Protein AF-A0A5K0VG86-F1 (afdb_monomer_lite)

Structure (mmCIF, N/CA/C/O backbone):
data_AF-A0A5K0VG86-F1
#
_entry.id   AF-A0A5K0VG86-F1
#
loop_
_atom_site.group_PDB
_atom_site.id
_atom_site.type_symbol
_atom_site.label_atom_id
_atom_site.label_alt_id
_atom_site.label_comp_id
_atom_site.label_asym_id
_atom_site.label_entity_id
_atom_site.label_seq_id
_atom_site.pdbx_PDB_ins_code
_atom_site.Cartn_x
_atom_site.Cartn_y
_atom_site.Cartn_z
_atom_site.occupancy
_atom_site.B_iso_or_equiv
_atom_site.auth_seq_id
_atom_site.auth_comp_id
_atom_site.auth_asym_id
_atom_site.auth_atom_id
_atom_site.pdbx_PDB_model_num
ATOM 1 N N . GLY A 1 1 ? -24.960 11.435 4.493 1.00 62.84 1 GLY A N 1
ATOM 2 C CA . GLY A 1 1 ? -23.696 10.802 4.888 1.00 62.84 1 GLY A CA 1
ATOM 3 C C . GLY A 1 1 ? -22.823 10.511 3.694 1.00 62.84 1 GLY A C 1
ATOM 4 O O . GLY A 1 1 ? -23.344 10.387 2.592 1.00 62.84 1 GLY A O 1
ATOM 5 N N . THR A 1 2 ? -21.512 10.410 3.905 1.00 84.75 2 THR A N 1
ATOM 6 C CA . THR A 1 2 ? -20.569 9.823 2.937 1.00 84.75 2 THR A CA 1
ATOM 7 C C . THR A 1 2 ? -20.579 8.294 3.066 1.00 84.75 2 THR A C 1
ATOM 9 O O . THR A 1 2 ? -21.252 7.742 3.931 1.00 84.75 2 THR A O 1
ATOM 12 N N . VAL A 1 3 ? -19.775 7.598 2.260 1.00 80.69 3 VAL A N 1
ATOM 13 C CA . VAL A 1 3 ? -19.514 6.150 2.414 1.00 80.69 3 VAL A CA 1
ATOM 14 C C . VAL A 1 3 ? -18.928 5.756 3.780 1.00 80.69 3 VAL A C 1
ATOM 16 O O . VAL A 1 3 ? -18.861 4.574 4.092 1.00 80.69 3 VAL A O 1
ATOM 19 N N . ALA A 1 4 ? -18.492 6.732 4.582 1.00 82.19 4 ALA A N 1
ATOM 20 C CA . ALA A 1 4 ? -17.927 6.533 5.914 1.00 82.19 4 ALA A CA 1
ATOM 21 C C . ALA A 1 4 ? -18.893 6.923 7.050 1.00 82.19 4 ALA A C 1
ATOM 23 O O . ALA A 1 4 ? -18.488 6.951 8.212 1.00 82.19 4 ALA A O 1
ATOM 24 N N . ASP A 1 5 ? -20.148 7.254 6.738 1.00 87.19 5 ASP A N 1
ATOM 25 C CA . ASP A 1 5 ? -21.138 7.603 7.756 1.00 87.19 5 ASP A CA 1
ATOM 26 C C . ASP A 1 5 ? -21.423 6.382 8.653 1.00 87.19 5 ASP A C 1
ATOM 28 O O . ASP A 1 5 ? -21.814 5.322 8.165 1.00 87.19 5 ASP A O 1
ATOM 32 N N . GLY A 1 6 ? -21.152 6.504 9.957 1.00 85.06 6 GLY A N 1
ATOM 33 C CA . GLY A 1 6 ? -21.245 5.402 10.928 1.00 85.06 6 GLY A CA 1
ATOM 34 C C . GLY A 1 6 ? -20.010 4.494 11.047 1.00 85.06 6 GLY A C 1
ATOM 35 O O . GLY A 1 6 ? -20.085 3.455 11.705 1.00 85.06 6 GLY A O 1
ATOM 36 N N . ALA A 1 7 ? -18.872 4.850 10.441 1.00 90.50 7 ALA A N 1
ATOM 37 C CA . ALA A 1 7 ? -17.634 4.085 10.599 1.00 90.50 7 ALA A CA 1
ATOM 38 C C . ALA A 1 7 ? -17.112 4.105 12.058 1.00 90.50 7 ALA A C 1
ATOM 40 O O . ALA A 1 7 ? -17.225 5.127 12.742 1.00 90.50 7 ALA A O 1
ATOM 41 N N . PRO A 1 8 ? -16.514 3.001 12.553 1.00 90.50 8 PRO A N 1
ATOM 42 C CA . PRO A 1 8 ? -15.965 2.948 13.905 1.00 90.50 8 PRO A CA 1
ATOM 43 C C . PRO A 1 8 ? -14.762 3.890 14.058 1.00 90.50 8 PRO A C 1
ATOM 45 O O . PRO A 1 8 ? -13.890 3.945 13.191 1.00 90.50 8 PRO A O 1
ATOM 48 N N . VAL A 1 9 ? -14.687 4.590 15.193 1.00 92.88 9 VAL A N 1
ATOM 49 C CA . VAL A 1 9 ? -13.562 5.470 15.546 1.00 92.88 9 VAL A CA 1
ATOM 50 C C . VAL A 1 9 ? -12.695 4.782 16.598 1.00 92.88 9 VAL A C 1
ATOM 52 O O . VAL A 1 9 ? -13.181 4.442 17.675 1.00 92.88 9 VAL A O 1
ATOM 55 N N . VAL A 1 10 ? -11.406 4.593 16.294 1.00 93.81 10 VAL A N 1
ATOM 56 C CA . VAL A 1 10 ? -10.432 3.958 17.197 1.00 93.81 10 VAL A CA 1
ATOM 57 C C . VAL A 1 10 ? -9.402 5.001 17.655 1.00 93.81 10 VAL A C 1
ATOM 59 O O . VAL A 1 10 ? -8.650 5.505 16.819 1.00 93.81 10 VAL A O 1
ATOM 62 N N . PRO A 1 11 ? -9.336 5.353 18.954 1.00 95.62 11 PRO A N 1
ATOM 63 C CA . PRO A 1 11 ? -8.324 6.272 19.465 1.00 95.62 11 PRO A CA 1
ATOM 64 C C . PRO A 1 11 ? -6.954 5.583 19.537 1.00 95.62 11 PRO A C 1
ATOM 66 O O . PRO A 1 11 ? -6.818 4.517 20.143 1.00 95.62 11 PRO A O 1
ATOM 69 N N . ILE A 1 12 ? -5.933 6.212 18.951 1.00 97.19 12 ILE A N 1
ATOM 70 C CA . ILE A 1 12 ? -4.548 5.720 18.938 1.00 97.19 12 ILE A CA 1
ATOM 71 C C . ILE A 1 12 ? -3.556 6.818 19.325 1.00 97.19 12 ILE A C 1
ATOM 73 O O . ILE A 1 12 ? -3.840 8.006 19.184 1.00 97.19 12 ILE A O 1
ATOM 77 N N . SER A 1 13 ? -2.349 6.418 19.728 1.00 96.69 13 SER A N 1
ATOM 78 C CA . SER A 1 13 ? -1.191 7.317 19.756 1.00 96.69 13 SER A CA 1
ATOM 79 C C . SER A 1 13 ? -0.160 6.826 18.752 1.00 96.69 13 SER A C 1
ATOM 81 O O . SER A 1 13 ? 0.507 5.823 18.992 1.00 96.69 13 SER A O 1
ATOM 83 N N . ALA A 1 14 ? -0.005 7.533 17.630 1.00 94.38 14 ALA A N 1
ATOM 84 C CA . ALA A 1 14 ? 0.968 7.159 16.601 1.00 94.38 14 ALA A CA 1
ATOM 85 C C . ALA A 1 14 ? 2.421 7.316 17.086 1.00 94.38 14 ALA A C 1
ATOM 87 O O . ALA A 1 14 ? 3.275 6.495 16.761 1.00 94.38 14 ALA A O 1
ATOM 88 N N . GLN A 1 15 ? 2.693 8.339 17.905 1.00 96.38 15 GLN A N 1
ATOM 89 C CA . GLN A 1 15 ? 4.032 8.617 18.430 1.00 96.38 15 GLN A CA 1
ATOM 90 C C . GLN A 1 15 ? 4.478 7.559 19.443 1.00 96.38 15 GLN A C 1
ATOM 92 O O . GLN A 1 15 ? 5.600 7.065 19.373 1.00 96.38 15 GLN A O 1
ATOM 97 N N . LEU A 1 16 ? 3.590 7.206 20.374 1.00 97.19 16 LEU A N 1
ATOM 98 C CA . LEU A 1 16 ? 3.879 6.231 21.427 1.00 97.19 16 LEU A CA 1
ATOM 99 C C . LEU A 1 16 ? 3.511 4.796 21.025 1.00 97.19 16 LEU A C 1
ATOM 101 O O . LEU A 1 16 ? 3.758 3.866 21.783 1.00 97.19 16 LEU A O 1
ATOM 105 N N . LYS A 1 17 ? 2.946 4.620 19.824 1.00 95.06 17 LYS A N 1
ATOM 106 C CA . LYS A 1 17 ? 2.526 3.341 19.238 1.00 95.06 17 LYS A CA 1
ATOM 107 C C . LYS A 1 17 ? 1.462 2.585 20.050 1.00 95.06 17 LYS A C 1
ATOM 109 O O . LYS A 1 17 ? 1.409 1.360 20.001 1.00 95.06 17 LYS A O 1
ATOM 114 N N . TYR A 1 18 ? 0.588 3.304 20.755 1.00 96.50 18 TYR A N 1
ATOM 115 C CA . TYR A 1 18 ? -0.534 2.699 21.483 1.00 96.50 18 TYR A CA 1
ATOM 116 C C . TYR A 1 18 ? -1.716 2.390 20.563 1.00 96.50 18 TYR A C 1
ATOM 118 O O . TYR A 1 18 ? -2.039 3.189 19.678 1.00 96.50 18 TYR A O 1
ATOM 126 N N . ASN A 1 19 ? -2.393 1.272 20.842 1.00 94.81 19 ASN A N 1
ATOM 127 C CA . ASN A 1 19 ? -3.620 0.796 20.189 1.00 94.81 19 ASN A CA 1
ATOM 128 C C . ASN A 1 19 ? -3.489 0.495 18.682 1.00 94.81 19 ASN A C 1
ATOM 130 O O . ASN A 1 19 ? -4.494 0.424 17.971 1.00 94.81 19 ASN A O 1
ATOM 134 N N . ILE A 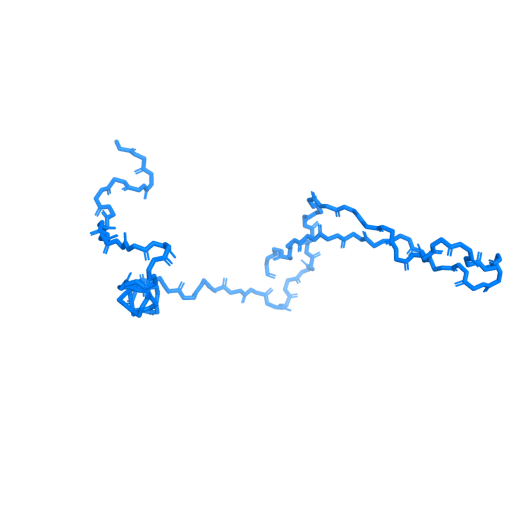1 20 ? -2.266 0.310 18.169 1.00 95.94 20 ILE A N 1
ATOM 135 C CA . ILE A 1 20 ? -2.040 -0.092 16.768 1.00 95.94 20 ILE A CA 1
ATOM 136 C C . ILE A 1 20 ? -2.581 -1.509 16.517 1.00 95.94 20 ILE A C 1
ATOM 138 O O . ILE A 1 20 ? -3.156 -1.785 15.468 1.00 95.94 20 ILE A O 1
ATOM 142 N N . ASP A 1 21 ? -2.428 -2.395 17.494 1.00 95.62 21 ASP A N 1
ATOM 143 C CA . ASP A 1 21 ? -2.962 -3.755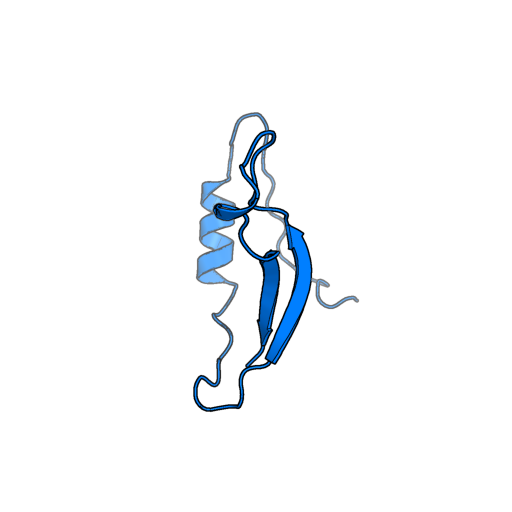 17.506 1.00 95.62 21 ASP A CA 1
ATOM 144 C C . ASP A 1 21 ? -4.490 -3.782 17.367 1.00 95.62 21 ASP A C 1
ATOM 146 O O . ASP A 1 21 ? -5.015 -4.530 16.543 1.00 95.62 21 ASP A O 1
ATOM 150 N N . VAL A 1 22 ? -5.192 -2.898 18.082 1.00 95.31 22 VAL A N 1
ATOM 151 C CA . VAL A 1 22 ? -6.651 -2.751 17.978 1.00 95.31 22 VAL A CA 1
ATOM 152 C C . VAL A 1 22 ? -7.049 -2.330 16.561 1.00 95.31 22 VAL A C 1
ATOM 154 O O . VAL A 1 22 ? -7.973 -2.899 15.984 1.00 95.31 22 VAL A O 1
ATOM 157 N N . VAL A 1 23 ? -6.332 -1.383 15.945 1.00 95.75 23 VAL A N 1
ATOM 158 C CA . VAL A 1 23 ? -6.581 -0.993 14.543 1.00 95.75 23 VAL A CA 1
ATOM 159 C C . VAL A 1 23 ? -6.394 -2.182 13.596 1.00 95.75 23 VAL A C 1
ATOM 161 O O . VAL A 1 23 ? -7.245 -2.411 12.735 1.00 95.75 23 VAL A O 1
ATOM 164 N N . CYS A 1 24 ? -5.329 -2.968 13.769 1.00 94.88 24 CYS A N 1
ATOM 165 C CA . CYS A 1 24 ? -5.096 -4.178 12.979 1.00 94.88 24 CYS A CA 1
ATOM 166 C C . CYS A 1 24 ? -6.230 -5.201 13.143 1.00 94.88 24 CYS A C 1
ATOM 168 O O . CYS A 1 24 ? -6.705 -5.754 12.150 1.00 94.88 24 CYS A O 1
ATOM 170 N N . GLU A 1 25 ? -6.705 -5.421 14.371 1.00 95.06 25 GLU A N 1
ATOM 171 C CA . GLU A 1 25 ? -7.842 -6.301 14.648 1.00 95.06 25 GLU A CA 1
ATOM 172 C C . GLU A 1 25 ? -9.103 -5.835 13.909 1.00 95.06 25 GLU A C 1
ATOM 174 O O . GLU A 1 25 ? -9.774 -6.638 13.254 1.00 95.06 25 GLU A O 1
ATOM 179 N N . TYR A 1 26 ? -9.408 -4.536 13.965 1.00 94.56 26 TYR A N 1
ATOM 180 C CA . TYR A 1 26 ? -10.557 -3.963 13.268 1.00 94.56 26 TYR A CA 1
ATOM 181 C C . TYR A 1 26 ? -10.444 -4.110 11.750 1.00 94.56 26 TYR A C 1
ATOM 183 O O . TYR A 1 26 ? -11.425 -4.500 11.118 1.00 94.56 26 TYR A O 1
ATOM 191 N N . ILE A 1 27 ? -9.271 -3.855 11.163 1.00 94.56 27 ILE A N 1
ATOM 192 C CA . ILE A 1 27 ? -9.051 -4.020 9.719 1.00 94.56 27 ILE A CA 1
ATOM 193 C C . ILE A 1 27 ? -9.355 -5.460 9.300 1.00 94.56 27 ILE A C 1
ATOM 195 O O . ILE A 1 27 ? -10.154 -5.671 8.392 1.00 94.56 27 ILE A O 1
ATOM 199 N N . VAL A 1 28 ? -8.790 -6.450 9.997 1.00 94.88 28 VAL A N 1
ATOM 200 C CA . VAL A 1 28 ? -8.951 -7.869 9.640 1.00 94.88 28 VAL A CA 1
ATOM 201 C C . VAL A 1 28 ? -10.385 -8.358 9.857 1.00 94.88 28 VAL A C 1
ATOM 203 O O . VAL A 1 28 ? -10.903 -9.121 9.046 1.00 94.88 28 VAL A O 1
ATOM 206 N N . LYS A 1 29 ? -11.045 -7.934 10.941 1.00 93.38 29 LYS A N 1
ATOM 207 C CA . LYS A 1 29 ? -12.391 -8.420 11.285 1.00 93.38 29 LYS A CA 1
ATOM 208 C C . LYS A 1 29 ? -13.520 -7.693 10.556 1.00 93.38 29 LYS A C 1
ATOM 210 O O . LYS A 1 29 ? -14.604 -8.259 10.431 1.00 93.38 29 LYS A O 1
ATOM 215 N N . LYS A 1 30 ? -13.324 -6.435 10.146 1.00 90.38 30 LYS A N 1
ATOM 216 C CA . LYS A 1 30 ? -14.395 -5.595 9.579 1.00 90.38 30 LYS A CA 1
ATOM 217 C C . LYS A 1 30 ? -14.257 -5.324 8.089 1.00 90.38 30 LYS A C 1
ATOM 219 O O . LYS A 1 30 ? -15.283 -5.083 7.461 1.00 90.38 30 LYS A O 1
ATOM 224 N N . ILE A 1 31 ? -13.049 -5.349 7.523 1.00 91.25 31 ILE A N 1
ATOM 225 C CA . ILE A 1 31 ? -12.845 -5.090 6.094 1.00 91.25 31 ILE A CA 1
ATOM 226 C C . ILE A 1 31 ? -12.751 -6.436 5.362 1.00 91.25 31 ILE A C 1
ATOM 228 O O . ILE A 1 31 ? -11.732 -7.118 5.475 1.00 91.25 31 ILE A O 1
ATOM 232 N N . PRO A 1 32 ? -13.790 -6.850 4.612 1.00 91.75 32 PRO A N 1
ATOM 233 C CA . PRO A 1 32 ? -13.721 -8.074 3.831 1.00 91.75 32 PRO A CA 1
ATOM 234 C C . PRO A 1 32 ? -12.762 -7.906 2.651 1.00 91.75 32 PRO A C 1
ATOM 236 O O . PRO A 1 32 ? -12.595 -6.817 2.098 1.00 91.75 32 PRO A O 1
ATOM 239 N N . ILE A 1 33 ? -12.166 -9.016 2.223 1.00 91.94 33 ILE A N 1
ATOM 240 C CA . ILE A 1 33 ? -11.368 -9.044 0.998 1.00 91.94 33 ILE A CA 1
ATOM 241 C C . ILE A 1 33 ? -12.338 -8.923 -0.190 1.00 91.94 33 ILE A C 1
ATOM 243 O O . ILE A 1 33 ? -13.250 -9.747 -0.299 1.00 91.94 33 ILE A O 1
ATOM 247 N N . PRO A 1 34 ? -12.180 -7.925 -1.081 1.00 90.50 34 PRO A N 1
ATOM 248 C CA . PRO A 1 34 ? -13.034 -7.808 -2.256 1.00 90.50 34 PRO A CA 1
ATOM 249 C C . PRO A 1 34 ? -12.803 -8.992 -3.201 1.00 90.50 34 PRO A C 1
ATOM 251 O O . PRO A 1 34 ? -11.676 -9.475 -3.337 1.00 90.50 34 PRO A O 1
ATOM 254 N N . GLN A 1 35 ? -13.861 -9.443 -3.878 1.00 90.62 35 GLN A N 1
ATOM 255 C CA . GLN A 1 35 ? -13.724 -10.448 -4.932 1.00 90.62 35 GLN A CA 1
ATOM 256 C C . GLN A 1 35 ? -12.923 -9.869 -6.106 1.00 90.62 35 GLN A C 1
ATOM 258 O O . GLN A 1 35 ? -13.141 -8.724 -6.505 1.00 90.62 35 GLN A O 1
ATOM 263 N N . ARG A 1 36 ? -11.984 -10.662 -6.629 1.00 90.75 36 ARG A N 1
ATOM 264 C CA . ARG A 1 36 ? -11.121 -10.321 -7.769 1.00 90.75 36 ARG A CA 1
ATOM 265 C C . ARG A 1 36 ? -11.308 -11.361 -8.865 1.00 90.75 36 ARG A C 1
ATOM 267 O O . ARG A 1 36 ? -11.399 -12.551 -8.558 1.00 90.75 36 ARG A O 1
ATOM 274 N N . ASP A 1 37 ? -11.372 -10.907 -10.108 1.00 92.12 37 ASP A N 1
ATOM 275 C CA . ASP A 1 37 ? -11.492 -11.749 -11.292 1.00 92.12 37 ASP A CA 1
ATOM 276 C C . ASP A 1 37 ? -10.133 -11.838 -11.985 1.00 92.12 37 ASP A C 1
ATOM 278 O O . ASP A 1 37 ? -9.751 -10.988 -12.785 1.00 92.12 37 ASP A O 1
ATOM 282 N N . PHE A 1 38 ? -9.415 -12.916 -11.686 1.00 89.56 38 PHE A N 1
ATOM 283 C CA . PHE A 1 38 ? -8.084 -13.168 -12.231 1.00 89.56 38 PHE A CA 1
ATOM 284 C C . PHE A 1 38 ? -8.089 -13.681 -13.681 1.00 89.56 38 PHE A C 1
ATOM 286 O O . PHE A 1 38 ? -7.015 -13.883 -14.246 1.00 89.56 38 PHE A O 1
ATOM 293 N N . VAL A 1 39 ? -9.262 -13.936 -14.272 1.00 94.00 39 VAL A N 1
ATOM 294 C CA . VAL A 1 39 ? -9.397 -14.392 -15.666 1.00 94.00 39 VAL A CA 1
ATOM 295 C C . VAL A 1 39 ? -9.683 -13.215 -16.599 1.00 94.00 39 VAL A C 1
ATOM 297 O O . VAL A 1 39 ? -9.353 -13.270 -17.786 1.00 94.00 39 VAL A O 1
ATOM 300 N N . ALA A 1 40 ? -10.272 -12.137 -16.077 1.00 92.19 40 ALA A N 1
ATOM 301 C CA . ALA A 1 40 ? -10.519 -10.925 -16.839 1.00 92.19 40 ALA A CA 1
ATOM 302 C C . ALA A 1 40 ? -9.223 -10.324 -17.423 1.00 92.19 40 ALA A C 1
ATOM 304 O O . ALA A 1 40 ? -8.143 -10.450 -16.841 1.00 92.19 40 ALA A O 1
ATOM 305 N N . PRO A 1 41 ? -9.316 -9.596 -18.553 1.00 93.81 41 PRO A N 1
ATOM 306 C CA . PRO A 1 41 ? -8.186 -8.842 -19.074 1.00 93.81 41 PRO A CA 1
ATOM 307 C C . PRO A 1 41 ? -7.644 -7.856 -18.022 1.00 93.81 41 PRO A C 1
ATOM 309 O O . PRO A 1 41 ? -8.428 -7.070 -17.467 1.00 93.81 41 PRO A O 1
ATOM 312 N N . PRO A 1 42 ? -6.325 -7.853 -17.758 1.00 92.62 42 PRO A N 1
ATOM 313 C CA . PRO A 1 42 ? -5.736 -7.028 -16.714 1.00 92.62 42 PRO A CA 1
ATOM 314 C C . PRO A 1 42 ? -5.829 -5.547 -17.083 1.00 92.62 42 PRO A C 1
ATOM 316 O O . PRO A 1 42 ? -5.527 -5.153 -18.208 1.00 92.62 42 PRO A O 1
ATOM 319 N N . ASN A 1 43 ? -6.217 -4.710 -16.121 1.00 93.44 43 ASN A N 1
ATOM 320 C CA . ASN A 1 43 ? -6.233 -3.258 -16.286 1.00 93.44 43 ASN A CA 1
ATOM 321 C C . ASN A 1 43 ? -5.414 -2.615 -15.172 1.00 93.44 43 ASN A C 1
ATOM 323 O O . ASN A 1 43 ? -5.714 -2.806 -14.000 1.00 93.44 43 ASN A O 1
ATOM 327 N N . MET A 1 44 ? -4.391 -1.837 -15.518 1.00 93.69 44 MET A N 1
ATOM 328 C CA . MET A 1 44 ? -3.547 -1.157 -14.535 1.00 93.69 44 MET A CA 1
ATOM 329 C C . MET A 1 44 ? -3.803 0.347 -14.555 1.00 93.69 44 MET A C 1
ATOM 331 O O . MET A 1 44 ? -3.702 0.985 -15.600 1.00 93.69 44 MET A O 1
ATOM 335 N N . ILE A 1 45 ? -4.084 0.923 -13.386 1.00 95.69 45 ILE A N 1
ATOM 336 C CA . ILE A 1 45 ? -4.101 2.374 -13.197 1.00 95.69 45 ILE A CA 1
ATOM 337 C C . ILE A 1 45 ? -2.737 2.807 -12.673 1.00 95.69 45 ILE A C 1
ATOM 339 O O . ILE A 1 45 ? -2.357 2.455 -11.554 1.00 95.69 45 ILE A O 1
ATOM 343 N N . VAL A 1 46 ? -2.018 3.594 -13.472 1.00 95.44 46 VAL A N 1
ATOM 344 C CA . VAL A 1 46 ? -0.732 4.190 -13.093 1.00 95.44 46 VAL A CA 1
ATOM 345 C C . VAL A 1 46 ? -0.977 5.464 -12.291 1.00 95.44 46 VAL A C 1
ATOM 347 O O . VAL A 1 46 ? -1.706 6.346 -12.735 1.00 95.44 46 VAL A O 1
ATOM 350 N N . ILE A 1 47 ? -0.353 5.564 -11.117 1.00 96.50 47 ILE A N 1
ATOM 351 C CA . ILE A 1 47 ? -0.453 6.746 -10.241 1.00 96.50 47 ILE A CA 1
ATOM 352 C C . ILE A 1 47 ? 0.906 7.370 -9.919 1.00 96.50 47 ILE A C 1
ATOM 354 O O . ILE A 1 47 ? 0.967 8.499 -9.439 1.00 96.50 47 ILE A O 1
ATOM 358 N N . ARG A 1 48 ? 2.002 6.635 -10.135 1.00 95.62 48 ARG A N 1
ATOM 359 C CA . ARG A 1 48 ? 3.374 7.099 -9.916 1.00 95.62 48 A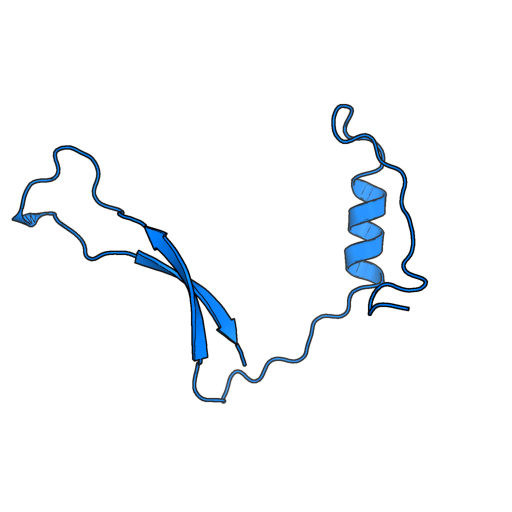RG A CA 1
ATOM 360 C C . ARG A 1 48 ? 4.283 6.562 -11.009 1.00 95.62 48 ARG A C 1
ATOM 362 O O . ARG A 1 48 ? 4.055 5.475 -11.531 1.00 95.62 48 ARG A O 1
ATOM 369 N N . SER A 1 49 ? 5.345 7.294 -11.297 1.00 94.62 49 SER A N 1
ATOM 370 C CA . SER A 1 49 ? 6.454 6.837 -12.128 1.00 94.62 49 SER A CA 1
ATOM 371 C C . SER A 1 49 ? 7.751 6.943 -11.339 1.00 94.62 49 SER A C 1
ATOM 373 O O . SER A 1 49 ? 7.901 7.832 -10.501 1.00 94.62 49 SER A O 1
ATOM 375 N N . PHE A 1 50 ? 8.681 6.041 -11.613 1.00 93.38 50 PHE A N 1
ATOM 376 C CA . PHE A 1 50 ? 9.978 5.979 -10.964 1.00 93.38 50 PHE A CA 1
ATOM 377 C C . PHE A 1 50 ? 11.072 5.837 -12.008 1.00 93.38 50 PHE A C 1
ATOM 379 O O . PHE A 1 50 ? 10.904 5.141 -13.014 1.00 93.38 50 PHE A O 1
ATOM 386 N N . ASP A 1 51 ? 12.203 6.459 -11.709 1.00 92.31 51 ASP A N 1
ATOM 387 C CA . ASP A 1 51 ? 13.467 6.120 -12.332 1.00 92.31 51 ASP A CA 1
ATOM 388 C C . ASP A 1 51 ? 14.204 5.137 -11.421 1.00 92.31 51 ASP A C 1
ATOM 390 O O . ASP A 1 51 ? 14.332 5.356 -10.214 1.00 92.31 51 ASP A O 1
ATOM 394 N N . VAL A 1 52 ? 14.624 4.017 -11.997 1.00 90.56 52 VAL A N 1
ATOM 395 C CA . VAL A 1 52 ? 15.398 2.982 -11.303 1.00 90.56 52 VAL A CA 1
ATOM 396 C C . VAL A 1 52 ? 16.894 3.110 -11.564 1.00 90.56 52 VAL A C 1
ATOM 398 O O . VAL A 1 52 ? 17.682 2.403 -10.932 1.00 90.56 52 VAL A O 1
ATOM 401 N N . ASN A 1 53 ? 17.288 3.997 -12.477 1.00 91.25 53 ASN A N 1
ATOM 402 C CA . ASN A 1 53 ? 18.677 4.242 -12.810 1.00 91.25 53 ASN A CA 1
ATOM 403 C C . ASN A 1 53 ? 19.298 5.124 -11.732 1.00 91.25 53 ASN A C 1
ATOM 405 O O . ASN A 1 53 ? 18.823 6.220 -11.430 1.00 91.25 53 ASN A O 1
ATOM 409 N N . LYS A 1 54 ? 20.365 4.624 -11.108 1.00 90.12 54 LYS A N 1
ATOM 410 C CA . LYS A 1 54 ? 21.106 5.407 -10.121 1.00 90.12 54 LYS A CA 1
ATOM 411 C C . LYS A 1 54 ? 21.943 6.466 -10.843 1.00 90.12 54 LYS A C 1
ATOM 413 O O . LYS A 1 54 ? 22.385 6.224 -11.970 1.00 90.12 54 LYS A O 1
ATOM 418 N N . PRO A 1 55 ? 22.224 7.608 -10.196 1.00 89.69 55 PRO A N 1
ATOM 419 C CA . PRO A 1 55 ? 23.163 8.580 -10.741 1.00 89.69 55 PRO A CA 1
ATOM 420 C C . PRO A 1 55 ? 24.506 7.917 -11.084 1.00 89.69 55 PRO A C 1
ATOM 422 O O . PRO A 1 55 ? 25.052 7.193 -10.253 1.00 89.69 55 PRO A O 1
ATOM 425 N N . GLY A 1 56 ? 25.017 8.165 -12.294 1.00 89.12 56 GLY A N 1
ATOM 426 C CA . GLY A 1 56 ? 26.280 7.593 -12.782 1.00 89.12 56 GLY A CA 1
ATOM 427 C C . GLY A 1 56 ? 26.169 6.218 -13.451 1.00 89.12 56 GLY A C 1
ATOM 428 O O . GLY A 1 56 ? 27.190 5.563 -13.605 1.00 89.12 56 GLY A O 1
ATOM 429 N N . SER A 1 57 ? 24.962 5.772 -13.820 1.00 87.88 57 SER A N 1
ATOM 430 C CA . SER A 1 57 ? 24.792 4.556 -14.632 1.00 87.88 57 SER A CA 1
ATOM 431 C C . SER A 1 57 ? 25.301 4.798 -16.057 1.00 87.88 57 SER A C 1
ATOM 433 O O . SER A 1 57 ? 24.932 5.803 -16.671 1.00 87.88 57 SER A O 1
ATOM 435 N N . GLU A 1 58 ? 26.123 3.884 -16.571 1.00 91.12 58 GLU A N 1
ATOM 436 C CA . GLU A 1 58 ? 26.596 3.924 -17.957 1.00 91.12 58 GLU A CA 1
ATOM 437 C C . GLU A 1 58 ? 25.447 3.646 -18.936 1.00 91.12 58 GLU A C 1
ATOM 439 O O . GLU A 1 58 ? 24.431 3.043 -18.582 1.00 91.12 58 GLU A O 1
ATOM 444 N N . VAL A 1 59 ? 25.583 4.123 -20.176 1.00 88.00 59 VAL A N 1
ATOM 445 C CA . VAL A 1 59 ? 24.490 4.113 -21.170 1.00 88.00 59 VAL A CA 1
ATOM 446 C C . VAL A 1 59 ? 24.012 2.695 -21.498 1.00 88.00 59 VAL A C 1
ATOM 448 O O . VAL A 1 59 ? 22.822 2.482 -21.727 1.00 88.00 59 VAL A O 1
ATOM 451 N N . ASP A 1 60 ? 24.922 1.727 -21.503 1.00 93.12 60 ASP A N 1
ATOM 452 C CA . ASP A 1 60 ? 24.657 0.308 -21.740 1.00 93.12 60 ASP A CA 1
ATOM 453 C C . ASP A 1 60 ? 23.968 -0.395 -20.557 1.00 93.12 60 ASP A C 1
ATOM 455 O O . ASP A 1 60 ? 23.342 -1.439 -20.744 1.00 93.12 60 ASP A O 1
ATOM 459 N N . GLU A 1 61 ? 24.010 0.199 -19.362 1.00 90.88 61 GLU A N 1
ATOM 460 C CA . GLU A 1 61 ? 23.380 -0.325 -18.145 1.00 90.88 61 GLU A CA 1
ATOM 461 C C . GLU A 1 61 ? 22.003 0.299 -17.842 1.00 90.88 61 GLU A C 1
ATOM 463 O O . GLU A 1 61 ? 21.314 -0.138 -16.909 1.00 90.88 61 GLU A O 1
ATOM 468 N N . ILE A 1 62 ? 21.573 1.305 -18.620 1.00 91.19 62 ILE A N 1
ATOM 469 C CA . ILE A 1 62 ? 20.297 2.005 -18.416 1.00 91.19 62 ILE A CA 1
ATOM 470 C C . ILE A 1 62 ? 19.113 1.044 -18.569 1.00 91.19 62 ILE A C 1
ATOM 472 O O . ILE A 1 62 ? 18.939 0.347 -19.570 1.00 91.19 62 ILE A O 1
ATOM 476 N N . LYS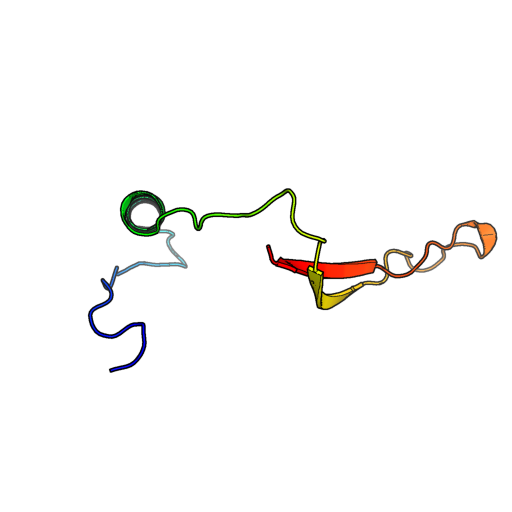 A 1 63 ? 18.222 1.074 -17.578 1.00 91.31 63 LYS A N 1
ATOM 477 C CA . LYS A 1 63 ? 16.940 0.368 -17.564 1.00 91.31 63 LYS A CA 1
ATOM 478 C C . LYS A 1 63 ? 15.798 1.316 -17.914 1.00 91.31 63 LYS A C 1
ATOM 480 O O . LYS A 1 63 ? 15.856 2.518 -17.659 1.00 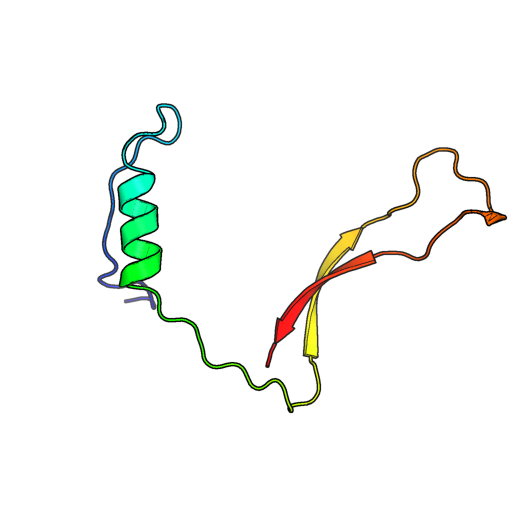91.31 63 LYS A O 1
ATOM 485 N N . GLY A 1 64 ? 14.726 0.758 -18.474 1.00 91.81 64 GLY A N 1
ATOM 486 C CA . GLY A 1 64 ? 13.498 1.506 -18.743 1.00 91.81 64 GLY A CA 1
ATOM 487 C C . GLY A 1 64 ? 12.848 2.063 -17.469 1.00 91.81 64 GLY A C 1
ATOM 488 O O . GLY A 1 64 ? 13.089 1.580 -16.361 1.00 91.81 64 GLY A O 1
ATOM 489 N N . GLY A 1 65 ? 11.996 3.076 -17.639 1.00 91.06 65 GLY A N 1
ATOM 490 C CA . GLY A 1 65 ? 11.239 3.675 -16.539 1.00 91.06 65 GLY A CA 1
ATOM 491 C C . GLY A 1 65 ? 10.228 2.706 -15.922 1.00 91.06 65 GLY A C 1
ATOM 492 O O . GLY A 1 65 ? 9.725 1.794 -16.580 1.00 91.06 65 GLY A O 1
ATOM 493 N N . VAL A 1 66 ? 9.903 2.922 -14.649 1.00 95.50 66 VAL A N 1
ATOM 494 C CA . VAL A 1 66 ? 8.973 2.070 -13.900 1.00 95.50 66 VAL A CA 1
ATOM 495 C C . VAL A 1 66 ? 7.671 2.810 -13.630 1.00 95.50 66 VAL A C 1
ATOM 497 O O . VAL A 1 66 ? 7.668 3.911 -13.084 1.00 95.50 66 VAL A O 1
ATOM 500 N N . ALA A 1 67 ? 6.545 2.180 -13.962 1.00 95.44 67 ALA A N 1
ATOM 501 C CA . ALA A 1 67 ? 5.210 2.670 -13.641 1.00 95.44 67 ALA A CA 1
ATOM 502 C C . ALA A 1 67 ? 4.669 1.960 -12.390 1.00 95.44 67 ALA A C 1
ATOM 504 O O . ALA A 1 67 ? 4.523 0.741 -12.357 1.00 95.44 67 ALA A O 1
ATOM 505 N N . GLY A 1 68 ? 4.366 2.733 -11.351 1.00 95.44 68 GLY A N 1
ATOM 506 C CA . GLY A 1 68 ? 3.738 2.269 -10.120 1.00 95.44 68 GLY A CA 1
ATOM 507 C C . GLY A 1 68 ? 2.237 2.534 -10.131 1.00 95.44 68 GLY A C 1
ATOM 508 O O . GLY A 1 68 ? 1.785 3.656 -10.373 1.00 95.44 68 GLY A O 1
ATOM 509 N N . GLY A 1 69 ? 1.455 1.507 -9.824 1.00 95.25 69 GLY A N 1
ATOM 510 C CA . GLY A 1 69 ? 0.008 1.561 -9.944 1.00 95.25 69 GLY A CA 1
ATOM 511 C C . GLY A 1 69 ? -0.700 0.432 -9.218 1.00 95.25 69 GLY A C 1
ATOM 512 O O . GLY A 1 69 ? -0.068 -0.382 -8.546 1.00 95.25 69 GLY A O 1
ATOM 513 N N . SER A 1 70 ? -2.013 0.389 -9.398 1.00 94.38 70 SER A N 1
ATOM 514 C CA . SER A 1 70 ? -2.871 -0.691 -8.915 1.00 94.38 70 SER A CA 1
ATOM 515 C C . SER A 1 70 ? -3.487 -1.419 -10.102 1.00 94.38 70 SER A C 1
ATOM 517 O O . SER A 1 70 ? -3.922 -0.782 -11.063 1.00 94.38 70 SER A O 1
ATOM 519 N N . ILE A 1 71 ? -3.541 -2.747 -10.028 1.00 93.12 71 ILE A N 1
ATOM 520 C CA . ILE A 1 71 ? -4.263 -3.574 -10.998 1.00 93.12 71 ILE A CA 1
ATOM 521 C C . ILE A 1 71 ? -5.716 -3.673 -10.537 1.00 93.12 71 ILE A C 1
ATOM 523 O O . ILE A 1 71 ? -5.990 -3.942 -9.365 1.00 93.12 71 ILE A O 1
ATOM 527 N N . LEU A 1 72 ? -6.634 -3.402 -11.454 1.00 83.62 72 LEU A N 1
ATOM 528 C CA . LEU A 1 72 ? -8.064 -3.545 -11.270 1.00 83.62 72 LEU A CA 1
ATOM 529 C C . LEU A 1 72 ? -8.567 -4.744 -12.073 1.00 83.62 72 LEU A C 1
ATOM 531 O O . LEU A 1 72 ? -8.246 -4.860 -13.261 1.00 83.62 72 LEU A O 1
ATOM 535 N N . ARG A 1 73 ? -9.463 -5.495 -11.418 1.00 66.88 73 ARG A N 1
ATOM 536 C CA . ARG A 1 73 ? -10.057 -6.788 -11.800 1.00 66.88 73 ARG A CA 1
ATOM 537 C 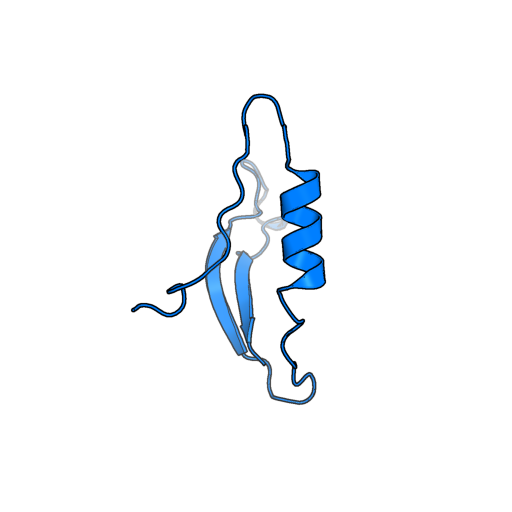C . ARG A 1 73 ? -9.223 -7.973 -11.333 1.00 66.88 73 ARG A C 1
ATOM 539 O O . ARG A 1 73 ? -8.018 -8.023 -11.648 1.00 66.88 73 ARG A O 1
#

Foldseek 3Di:
DPVCVPPDDDDADPVVGPCVVVVVVCCVPPPDDDDADPPDDKDWDFDDKDAPDDPPDDPVRGDDIDTDTDIHD

Sequence (73 aa):
GTVADGAPVVPISAQLKYNIDVVCEYIVKKIPIPQRDFVAPPNMIVIRSFDVNKPGSEVDEIKGGVAGGSILR

Radius of gyration: 20.24 Å; chains: 1; bounding box: 50×25×43 Å

Organism: NCBI:txid210225

Secondary structure (DSSP, 8-state):
--TTTT------BTTTTBTHHHHHHHHHHHSPPPP--SSSPPEEEEEEEE--PPTT--GGGPPPPEEEEEEE-

InterPro domains:
  IPR009000 Translation protein, beta-barrel domain superfamily [SSF50447] (36-72)
  IPR027417 P-loop containing nucleoside triphosphate hydrolase [G3DSA:3.40.50.300] (1-36)
  IPR050543 Eukaryotic Initiation Factor 2 Gamma Subunit [PTHR42854] (1-73)

pLDDT: mean 91.69, std 5.68, range [62.84, 97.19]